Protein AF-A0A367M6U4-F1 (afdb_monomer_lite)

pLDDT: mean 91.92, std 5.19, range [62.75, 95.75]

Sequence (51 aa):
MDIDLLDNLLFAMVRTGTPLLLVALGELVCERSGVLNLGQEGMMLFGAVIG

Foldseek 3Di:
DDPVVVVVVVVVCCVVVVVVVVLVVVQVVCVVVVHHCVVSVVVVVVVVVVD

Secondary structure (DSSP, 8-state):
--HHHHHHHHHHHHHHHHHHHHHHHHHHHHHHTT---HHHHHHHHHHHHH-

InterPro domains:
  IPR001851 ABC transporter, permease [PF02653] (10-49)

Organism: Pseudomonas aeruginosa (NCBI:txid287)

Radius of gyration: 14.84 Å; chains: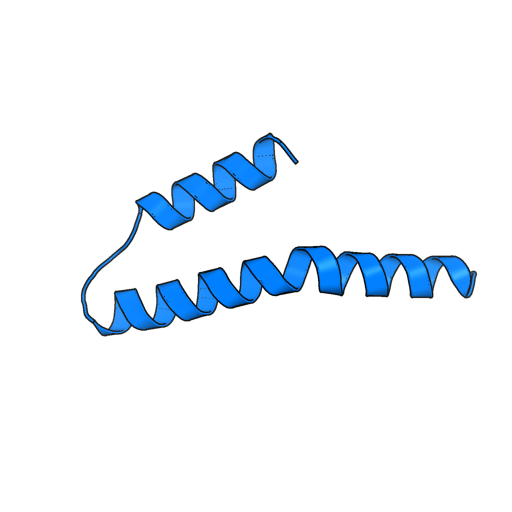 1; bounding box: 28×12×41 Å

Structure (mmCIF, N/CA/C/O backbone):
data_AF-A0A367M6U4-F1
#
_entry.id   AF-A0A367M6U4-F1
#
loop_
_atom_site.group_PDB
_atom_site.id
_atom_site.type_symbol
_atom_site.label_atom_id
_atom_site.label_alt_id
_atom_site.label_comp_id
_atom_site.label_asym_id
_atom_site.label_entity_id
_atom_site.label_seq_id
_atom_site.pdbx_PDB_ins_code
_atom_site.Cartn_x
_atom_site.Cartn_y
_atom_site.Cartn_z
_atom_site.occupancy
_atom_site.B_iso_or_equiv
_atom_site.auth_seq_id
_atom_site.auth_comp_id
_atom_site.auth_asym_id
_atom_site.auth_atom_id
_atom_site.pdbx_PDB_model_num
ATOM 1 N N . MET A 1 1 ? 10.770 7.183 -30.039 1.00 62.75 1 MET A N 1
ATOM 2 C CA . MET A 1 1 ? 10.211 6.506 -28.855 1.00 62.75 1 MET A CA 1
ATOM 3 C C . MET A 1 1 ? 9.847 5.118 -29.313 1.00 62.75 1 MET A C 1
ATOM 5 O O . MET A 1 1 ? 9.006 5.007 -30.197 1.00 62.75 1 MET A O 1
ATOM 9 N N . ASP A 1 2 ? 10.543 4.109 -28.807 1.00 85.31 2 ASP A N 1
ATOM 10 C CA . ASP A 1 2 ? 10.286 2.720 -29.175 1.00 85.31 2 ASP A CA 1
ATOM 11 C C . ASP A 1 2 ? 8.944 2.270 -28.592 1.00 85.31 2 ASP A C 1
ATOM 13 O O . ASP A 1 2 ? 8.623 2.598 -27.446 1.00 85.31 2 ASP A O 1
ATOM 17 N N . ILE A 1 3 ? 8.152 1.551 -29.390 1.00 90.19 3 ILE A N 1
ATOM 18 C CA . ILE A 1 3 ? 6.841 1.034 -28.971 1.00 90.19 3 ILE A CA 1
ATOM 19 C C . ILE A 1 3 ? 6.993 0.124 -27.738 1.00 90.19 3 ILE A C 1
ATOM 21 O O . ILE A 1 3 ? 6.208 0.211 -26.799 1.00 90.19 3 ILE A O 1
ATOM 25 N N . ASP A 1 4 ? 8.101 -0.619 -27.674 1.00 93.31 4 ASP A N 1
ATOM 26 C CA . ASP A 1 4 ? 8.450 -1.507 -26.566 1.00 93.31 4 ASP A CA 1
ATOM 27 C C . ASP A 1 4 ? 8.671 -0.749 -25.251 1.00 93.31 4 ASP A C 1
ATOM 29 O O . ASP A 1 4 ? 8.352 -1.243 -24.170 1.00 93.31 4 ASP A O 1
ATOM 33 N N . LEU A 1 5 ? 9.217 0.471 -25.311 1.00 94.00 5 LEU A N 1
ATOM 34 C CA . LEU A 1 5 ? 9.410 1.294 -24.116 1.00 94.00 5 LEU A 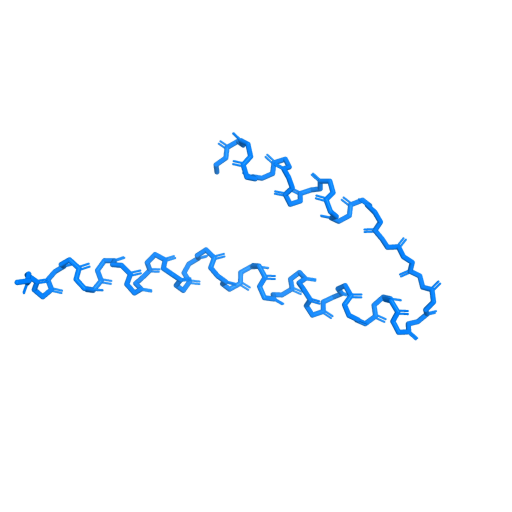CA 1
ATOM 35 C C . LEU A 1 5 ? 8.062 1.756 -23.557 1.00 94.00 5 LEU A C 1
ATOM 37 O O . LEU A 1 5 ? 7.878 1.774 -22.339 1.00 94.00 5 LEU A O 1
ATOM 41 N N . LEU A 1 6 ? 7.119 2.104 -24.436 1.00 94.31 6 LEU A N 1
ATOM 42 C CA . LEU A 1 6 ? 5.773 2.500 -24.036 1.00 94.31 6 LEU A CA 1
ATOM 43 C C . LEU A 1 6 ? 5.004 1.322 -23.420 1.00 94.31 6 LEU A C 1
ATOM 45 O O . LEU A 1 6 ? 4.423 1.484 -22.347 1.00 94.31 6 LEU A O 1
ATOM 49 N N . ASP A 1 7 ? 5.062 0.141 -24.036 1.00 95.06 7 ASP A N 1
ATOM 50 C CA . ASP A 1 7 ? 4.395 -1.066 -23.532 1.00 95.06 7 ASP A CA 1
ATOM 51 C C . ASP A 1 7 ? 4.935 -1.490 -22.160 1.00 95.06 7 ASP A C 1
ATOM 53 O O . ASP A 1 7 ? 4.164 -1.726 -21.225 1.00 95.06 7 ASP A O 1
ATOM 57 N N . ASN A 1 8 ? 6.262 -1.504 -21.993 1.00 95.25 8 ASN A N 1
ATOM 58 C CA . ASN A 1 8 ? 6.892 -1.831 -20.713 1.00 95.25 8 ASN A CA 1
ATOM 59 C C . ASN A 1 8 ? 6.514 -0.836 -19.609 1.00 95.25 8 ASN A C 1
ATOM 61 O O . ASN A 1 8 ? 6.277 -1.232 -18.465 1.00 95.25 8 ASN A O 1
ATOM 65 N N . LEU A 1 9 ? 6.431 0.454 -19.942 1.00 95.00 9 LEU A N 1
ATOM 66 C CA . LEU A 1 9 ? 6.054 1.487 -18.986 1.00 95.00 9 LEU A CA 1
ATOM 67 C C . LEU A 1 9 ? 4.591 1.342 -18.546 1.00 95.00 9 LEU A C 1
ATOM 69 O O . LEU A 1 9 ? 4.307 1.402 -17.350 1.00 95.00 9 LEU A O 1
ATOM 73 N N . LEU A 1 10 ? 3.666 1.120 -19.484 1.00 95.25 10 LEU A N 1
ATOM 74 C CA . LEU A 1 10 ? 2.250 0.910 -19.169 1.00 95.25 10 LEU A CA 1
ATOM 75 C C . LEU A 1 10 ? 2.046 -0.348 -18.319 1.00 95.25 10 LEU A C 1
ATOM 77 O O . LEU A 1 10 ? 1.305 -0.316 -17.334 1.00 95.25 10 LEU A O 1
ATOM 81 N N . PHE A 1 11 ? 2.748 -1.435 -18.644 1.00 95.69 11 PHE A N 1
ATOM 82 C CA . PHE A 1 11 ? 2.705 -2.659 -17.851 1.00 95.69 11 PHE A CA 1
ATOM 83 C C . PHE A 1 11 ? 3.214 -2.432 -16.421 1.00 95.69 11 PHE A C 1
ATOM 85 O O . PHE A 1 11 ? 2.573 -2.856 -15.455 1.00 95.69 11 PHE A O 1
ATOM 92 N N . ALA A 1 12 ? 4.334 -1.716 -16.271 1.00 94.19 12 ALA A N 1
ATOM 93 C CA . ALA A 1 12 ? 4.872 -1.356 -14.965 1.00 94.19 12 ALA A CA 1
ATOM 94 C C . ALA A 1 12 ? 3.878 -0.506 -14.161 1.00 94.19 12 ALA A C 1
ATOM 96 O O . ALA A 1 12 ? 3.619 -0.836 -13.006 1.00 94.19 12 ALA A O 1
ATOM 97 N N . MET A 1 13 ? 3.267 0.514 -14.777 1.00 94.69 13 MET A N 1
ATOM 98 C CA . MET A 1 13 ? 2.274 1.376 -14.126 1.00 94.69 13 MET A CA 1
ATOM 99 C C . MET A 1 13 ? 1.080 0.593 -13.587 1.00 94.69 13 MET A C 1
ATOM 101 O O . MET A 1 13 ? 0.663 0.821 -12.456 1.00 94.69 13 MET A O 1
ATOM 105 N N . VAL A 1 14 ? 0.522 -0.334 -14.368 1.00 95.75 14 VAL A N 1
ATOM 106 C CA . VAL A 1 14 ? -0.621 -1.135 -13.908 1.00 95.75 14 VAL A CA 1
ATOM 107 C C . VAL A 1 14 ? -0.195 -2.058 -12.767 1.00 95.75 14 VAL A C 1
ATOM 109 O O . VAL A 1 14 ? -0.887 -2.143 -11.752 1.00 95.75 14 VAL A O 1
ATOM 112 N N . ARG A 1 15 ? 0.965 -2.709 -12.890 1.00 93.94 15 ARG A N 1
ATOM 113 C CA . ARG A 1 15 ? 1.481 -3.637 -11.877 1.00 93.94 15 ARG A CA 1
ATOM 114 C C . ARG A 1 15 ? 1.729 -2.963 -10.523 1.00 93.94 15 ARG A C 1
ATOM 116 O O . ARG A 1 15 ? 1.361 -3.544 -9.506 1.00 93.94 15 ARG A O 1
ATOM 123 N N . THR A 1 16 ? 2.344 -1.780 -10.485 1.00 91.81 16 THR A N 1
ATOM 124 C CA . THR A 1 16 ? 2.626 -1.065 -9.223 1.00 91.81 16 THR A CA 1
ATOM 125 C C . THR A 1 16 ? 1.483 -0.156 -8.776 1.00 91.81 16 THR A C 1
ATOM 127 O O . THR A 1 16 ? 1.255 -0.008 -7.579 1.00 91.81 16 THR A O 1
ATOM 130 N N . GLY A 1 17 ? 0.718 0.417 -9.705 1.00 92.88 17 GLY A N 1
ATOM 131 C CA . GLY A 1 17 ? -0.386 1.327 -9.398 1.00 92.88 17 GLY A CA 1
ATOM 132 C C . GLY A 1 17 ? -1.629 0.630 -8.844 1.00 92.88 17 GLY A C 1
ATOM 133 O O . GLY A 1 17 ? -2.285 1.172 -7.958 1.00 92.88 17 GLY A O 1
ATOM 134 N N . THR A 1 18 ? -1.943 -0.586 -9.308 1.00 94.25 18 THR A N 1
ATOM 135 C CA . THR A 1 18 ? -3.121 -1.342 -8.838 1.00 94.25 18 THR A CA 1
ATOM 136 C C . THR A 1 18 ? -3.121 -1.581 -7.320 1.00 94.25 18 THR A C 1
ATOM 138 O O . THR A 1 18 ? -4.119 -1.239 -6.682 1.00 94.25 18 THR A O 1
ATOM 141 N N . PRO A 1 19 ? -2.052 -2.120 -6.694 1.00 92.00 19 PRO A N 1
ATOM 142 C CA . PRO A 1 19 ? -2.032 -2.283 -5.241 1.00 92.00 19 PRO A CA 1
ATOM 143 C C . PRO A 1 19 ? -2.095 -0.938 -4.503 1.00 92.00 19 PRO A C 1
ATOM 145 O O . PRO A 1 19 ? -2.803 -0.845 -3.505 1.00 92.00 19 PRO A O 1
ATOM 148 N N . LEU A 1 20 ? -1.451 0.118 -5.018 1.00 92.88 20 LEU A N 1
ATOM 149 C CA . LEU A 1 20 ? -1.535 1.466 -4.439 1.00 92.88 20 LEU A CA 1
ATOM 150 C C . LEU A 1 20 ? -2.980 1.990 -4.401 1.00 92.88 20 LEU A C 1
ATOM 152 O O . LEU A 1 20 ? -3.420 2.523 -3.385 1.00 92.88 20 LEU A O 1
ATOM 156 N N . LEU A 1 21 ? -3.732 1.807 -5.492 1.00 94.56 21 LEU A N 1
ATOM 157 C CA . LEU A 1 21 ? -5.135 2.217 -5.575 1.00 94.56 21 LEU A CA 1
ATOM 158 C C . LEU A 1 21 ? -6.016 1.457 -4.581 1.00 94.56 21 LEU A C 1
ATOM 160 O O . LEU A 1 21 ? -6.873 2.063 -3.944 1.00 94.56 21 LEU A O 1
ATOM 164 N N . LEU A 1 22 ? -5.803 0.147 -4.421 1.00 94.06 22 LEU A N 1
ATOM 165 C CA . LEU A 1 22 ? -6.552 -0.652 -3.446 1.00 94.06 22 LEU A CA 1
ATOM 166 C C . LEU A 1 22 ? -6.311 -0.166 -2.015 1.00 94.06 22 LEU A C 1
ATOM 168 O O . LEU A 1 22 ? -7.255 -0.046 -1.235 1.00 94.06 22 LEU A O 1
ATOM 172 N N . VAL A 1 23 ? -5.059 0.150 -1.689 1.00 94.06 23 VAL A N 1
ATOM 173 C CA . VAL A 1 23 ? -4.678 0.688 -0.383 1.00 94.06 23 VAL A CA 1
ATOM 174 C C . VAL A 1 23 ? -5.331 2.058 -0.156 1.00 94.06 23 VAL A C 1
ATOM 176 O O . VAL A 1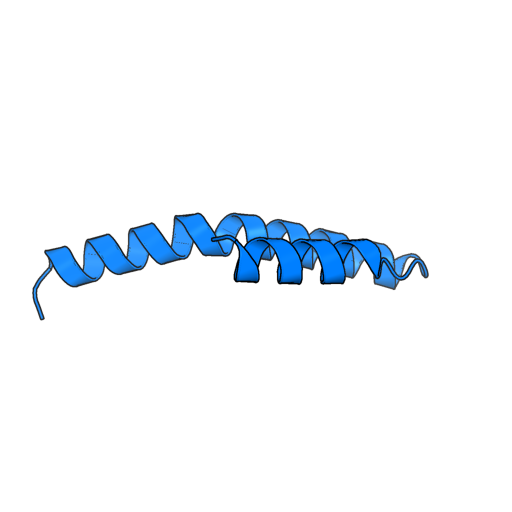 23 ? -6.014 2.240 0.849 1.00 94.06 23 VAL A O 1
ATOM 179 N N . ALA A 1 24 ? -5.234 2.983 -1.115 1.00 93.31 24 ALA A N 1
ATOM 180 C CA . ALA A 1 24 ? -5.853 4.308 -1.018 1.00 93.31 24 ALA A CA 1
ATOM 181 C C . ALA A 1 24 ? -7.386 4.250 -0.850 1.00 93.31 24 ALA A C 1
ATOM 183 O O . ALA A 1 24 ? -7.965 4.999 -0.065 1.00 93.31 24 ALA A O 1
ATOM 184 N N . LEU A 1 25 ? -8.062 3.327 -1.545 1.00 95.38 25 LEU A N 1
ATOM 185 C CA . LEU A 1 25 ? -9.503 3.111 -1.375 1.00 95.38 25 LEU A CA 1
ATOM 186 C C . LEU A 1 25 ? -9.847 2.593 0.028 1.00 95.38 25 LEU A C 1
ATOM 188 O O . LEU A 1 25 ? -10.828 3.039 0.621 1.00 95.38 25 LEU A O 1
ATOM 192 N N . GLY A 1 26 ? -9.049 1.670 0.571 1.00 93.38 26 GLY A N 1
ATOM 193 C CA . GLY A 1 26 ? -9.221 1.176 1.939 1.00 93.38 26 GLY A CA 1
ATOM 194 C C . GLY A 1 26 ? -8.999 2.264 2.993 1.00 93.38 26 GLY A C 1
ATOM 195 O O . GLY A 1 26 ? -9.757 2.342 3.962 1.00 93.38 26 GLY A O 1
ATOM 196 N N . GLU A 1 27 ? -8.014 3.137 2.771 1.00 94.19 27 GLU A N 1
ATOM 197 C CA . GLU A 1 27 ? -7.739 4.294 3.628 1.00 94.19 27 GLU A CA 1
ATOM 198 C C . GLU A 1 27 ? -8.912 5.272 3.641 1.00 94.19 27 GLU A C 1
ATOM 200 O O . GLU A 1 27 ? -9.398 5.629 4.711 1.00 94.19 27 GLU A O 1
ATOM 205 N N . LEU A 1 28 ? -9.432 5.618 2.457 1.00 93.81 28 LEU A N 1
ATOM 206 C CA . LEU A 1 28 ? -10.592 6.492 2.315 1.00 93.81 28 LEU A CA 1
ATOM 207 C C . LEU A 1 28 ? -11.780 5.952 3.118 1.00 93.81 28 LEU A C 1
ATOM 209 O O . LEU A 1 28 ? -12.441 6.700 3.829 1.00 93.81 28 LEU A O 1
ATOM 213 N N . VAL A 1 29 ? -12.064 4.650 3.043 1.00 95.44 29 VAL A N 1
ATOM 214 C CA . VAL A 1 29 ? -13.158 4.046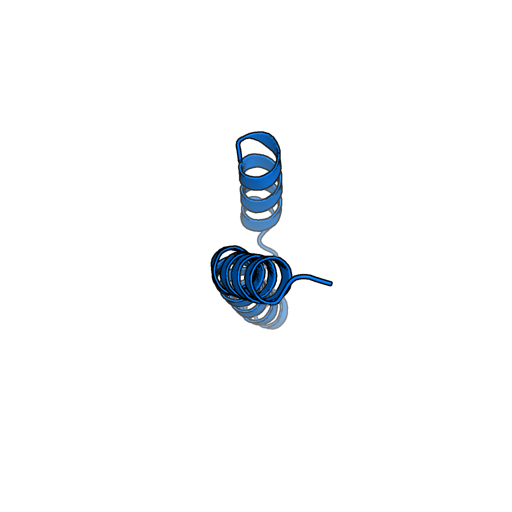 3.820 1.00 95.44 29 VAL A CA 1
ATOM 215 C C . VAL A 1 29 ? -12.882 4.113 5.327 1.00 95.44 29 VAL A C 1
ATOM 217 O O . VAL A 1 29 ? -13.782 4.471 6.089 1.00 95.44 29 VAL A O 1
ATOM 220 N N . CYS A 1 30 ? -11.654 3.814 5.762 1.00 93.94 30 CYS A N 1
ATOM 221 C CA . CYS A 1 30 ? -11.247 3.904 7.167 1.00 93.94 30 CYS A CA 1
ATOM 222 C C . CYS A 1 30 ? -11.409 5.327 7.716 1.00 93.94 30 CYS A C 1
ATOM 224 O O . CYS A 1 30 ? -12.089 5.523 8.727 1.00 93.94 30 CYS A O 1
ATOM 226 N N . GLU A 1 31 ? -10.891 6.330 7.010 1.00 95.00 31 GLU A N 1
ATOM 227 C CA . GLU A 1 31 ? -10.968 7.729 7.424 1.00 95.00 31 GLU A CA 1
ATOM 228 C C . GLU A 1 31 ? -12.426 8.199 7.525 1.00 95.00 31 GLU A C 1
ATOM 230 O O . GLU A 1 31 ? -12.828 8.831 8.503 1.00 95.00 31 GLU A O 1
ATOM 235 N N . ARG A 1 32 ? -13.276 7.786 6.574 1.00 95.12 32 ARG A N 1
ATOM 236 C CA . ARG A 1 32 ? -14.723 8.058 6.603 1.00 95.12 32 ARG A CA 1
ATOM 237 C C . ARG A 1 32 ? -15.444 7.370 7.761 1.00 95.12 32 ARG A C 1
ATOM 239 O O . ARG A 1 32 ? -16.478 7.871 8.197 1.00 95.12 32 ARG A O 1
ATOM 246 N N . SER A 1 33 ? -14.913 6.258 8.266 1.00 93.44 33 SER A N 1
ATOM 247 C CA . SE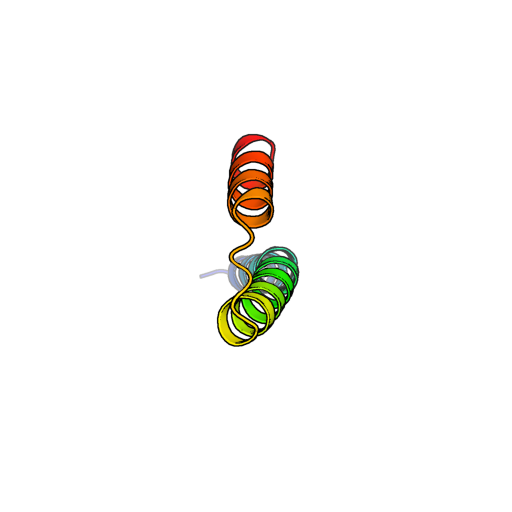R A 1 33 ? -15.416 5.575 9.465 1.00 93.44 33 SER A CA 1
ATOM 248 C C . SER A 1 33 ? -14.897 6.174 10.782 1.00 93.44 33 SER A C 1
ATOM 250 O O . SER A 1 33 ? -15.289 5.721 11.855 1.00 93.44 33 SER A O 1
ATOM 252 N N . GLY A 1 34 ? -14.041 7.203 10.716 1.00 94.38 34 GLY A N 1
ATOM 253 C CA . GLY A 1 34 ? -13.404 7.818 11.883 1.00 94.38 34 GLY A CA 1
ATOM 254 C C . GLY A 1 34 ? -12.223 7.015 12.437 1.00 94.38 34 GLY A C 1
ATOM 255 O O . GLY A 1 34 ? -11.760 7.299 13.540 1.00 94.38 34 GLY A O 1
ATOM 256 N N . VAL A 1 35 ? -11.734 6.019 11.691 1.00 92.62 35 VAL A N 1
ATOM 257 C CA . VAL A 1 35 ? -10.576 5.199 12.057 1.00 92.62 35 VAL A CA 1
ATOM 258 C C . VAL A 1 35 ? -9.400 5.612 11.188 1.00 92.62 35 VAL A C 1
ATOM 260 O O . VAL A 1 35 ? -9.396 5.380 9.985 1.00 92.62 35 VAL A O 1
ATOM 263 N N . LEU A 1 36 ? -8.381 6.209 11.796 1.00 89.00 36 LEU A N 1
ATOM 264 C CA . LEU A 1 36 ? -7.166 6.594 11.084 1.00 89.00 36 LEU A CA 1
ATOM 265 C C . LEU A 1 36 ? -6.127 5.468 11.197 1.00 89.00 36 LEU A C 1
ATOM 267 O O . LEU A 1 36 ? -5.708 5.120 12.302 1.00 89.00 36 LEU A O 1
ATOM 271 N N . ASN A 1 37 ? -5.734 4.867 10.070 1.00 87.31 37 ASN A N 1
ATOM 272 C CA . ASN A 1 37 ? -4.846 3.700 10.047 1.00 87.31 37 ASN A CA 1
ATOM 273 C C . ASN A 1 37 ? -3.402 4.071 9.666 1.00 87.31 37 ASN A C 1
ATOM 275 O O . ASN A 1 37 ? -2.938 3.785 8.565 1.00 87.31 37 ASN A O 1
ATOM 279 N N . LEU A 1 38 ? -2.660 4.635 10.623 1.00 87.75 38 LEU A N 1
ATOM 280 C CA . LEU A 1 38 ? -1.230 4.960 10.470 1.00 87.75 38 LEU A CA 1
ATOM 281 C C . LEU A 1 38 ? -0.343 3.738 10.173 1.00 87.75 38 LEU A C 1
ATOM 283 O O . LEU A 1 38 ? 0.735 3.869 9.595 1.00 87.75 38 LEU A O 1
ATOM 287 N N . GLY A 1 39 ? -0.782 2.530 10.544 1.00 90.81 39 GLY A N 1
ATOM 288 C CA . GLY A 1 39 ? -0.062 1.304 10.198 1.00 90.81 39 GLY A CA 1
ATOM 289 C C . GLY A 1 39 ? 0.039 1.104 8.683 1.00 90.81 39 GLY A C 1
ATOM 290 O O . GLY A 1 39 ? 1.044 0.596 8.191 1.00 90.81 39 GLY A O 1
ATOM 291 N N . GLN A 1 40 ? -0.973 1.552 7.940 1.00 88.25 40 GLN A N 1
ATOM 292 C CA . GLN A 1 40 ? -1.035 1.447 6.488 1.00 88.25 40 GLN A CA 1
ATOM 293 C C . GLN A 1 40 ? -0.042 2.390 5.790 1.00 88.25 40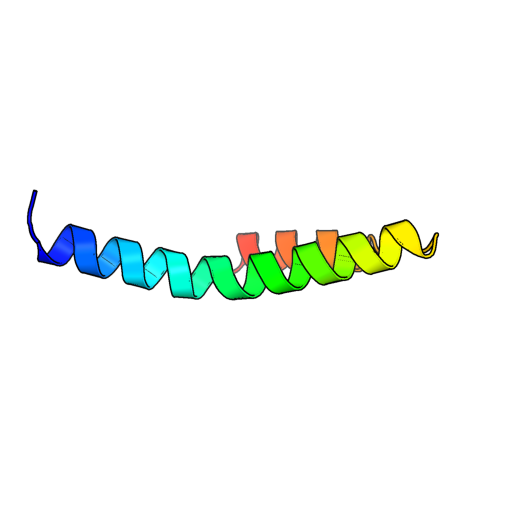 GLN A C 1
ATOM 295 O O . GLN A 1 40 ? 0.634 1.970 4.850 1.00 88.25 40 GLN A O 1
ATOM 300 N N . GLU A 1 41 ? 0.120 3.618 6.290 1.00 86.38 41 GLU A N 1
ATOM 301 C CA . GLU A 1 41 ? 1.153 4.556 5.822 1.00 86.38 41 GLU A CA 1
ATOM 302 C C . GLU A 1 41 ? 2.562 3.970 6.014 1.00 86.38 41 GLU A C 1
ATOM 304 O O . GLU A 1 41 ? 3.395 4.000 5.104 1.00 86.38 41 GLU A O 1
ATOM 309 N N . GLY A 1 42 ? 2.813 3.358 7.178 1.00 91.56 42 GLY A N 1
ATOM 310 C CA . GLY A 1 42 ? 4.083 2.697 7.484 1.00 91.56 42 GLY A CA 1
ATOM 311 C C . GLY A 1 42 ? 4.384 1.509 6.565 1.00 91.56 42 GLY A C 1
ATOM 312 O O . GLY A 1 42 ? 5.516 1.358 6.106 1.00 91.56 42 GLY A O 1
ATOM 313 N N . MET A 1 43 ? 3.377 0.690 6.245 1.00 91.75 43 MET A N 1
ATOM 314 C CA . MET A 1 43 ? 3.527 -0.426 5.302 1.00 91.75 43 MET A CA 1
ATOM 315 C C . MET A 1 43 ? 3.833 0.054 3.877 1.00 91.75 43 MET A C 1
ATOM 317 O O . MET A 1 43 ? 4.654 -0.565 3.199 1.00 91.75 43 MET A O 1
ATOM 321 N N . MET A 1 44 ? 3.236 1.168 3.434 1.00 91.44 44 MET A N 1
ATOM 322 C CA . MET A 1 44 ? 3.550 1.762 2.129 1.00 91.44 44 MET A CA 1
ATOM 323 C C . MET A 1 44 ? 4.986 2.294 2.071 1.00 91.44 44 MET A C 1
ATOM 325 O O . MET A 1 44 ? 5.696 2.016 1.106 1.00 91.44 44 MET A O 1
ATOM 329 N N . LEU A 1 45 ? 5.447 2.993 3.116 1.00 91.88 45 LEU A N 1
ATOM 330 C CA . LEU A 1 45 ? 6.842 3.442 3.216 1.00 91.88 45 LEU A CA 1
ATOM 331 C C . LEU A 1 45 ? 7.823 2.267 3.227 1.00 91.88 45 LEU A C 1
ATOM 333 O O . LEU A 1 45 ? 8.829 2.295 2.524 1.00 91.88 45 LEU A O 1
ATOM 337 N N . PHE A 1 46 ? 7.527 1.222 3.998 1.00 93.44 46 PHE A N 1
ATOM 338 C CA . PHE A 1 46 ? 8.372 0.034 4.074 1.00 93.44 46 PHE A CA 1
ATOM 339 C C . PHE A 1 46 ? 8.479 -0.680 2.720 1.00 93.44 46 PHE A C 1
ATOM 341 O O . PHE A 1 46 ? 9.582 -1.017 2.292 1.00 93.44 46 PHE A O 1
ATOM 348 N N . GLY A 1 47 ? 7.353 -0.841 2.014 1.00 90.50 47 GLY A N 1
ATOM 349 C CA . GLY A 1 47 ? 7.333 -1.370 0.650 1.00 90.50 47 GLY A CA 1
ATOM 350 C C . GLY A 1 47 ? 8.150 -0.512 -0.318 1.00 90.50 47 GLY A C 1
ATOM 351 O O . GLY A 1 47 ? 8.961 -1.046 -1.064 1.00 90.50 47 GLY A O 1
ATOM 352 N N . ALA A 1 48 ? 8.024 0.816 -0.246 1.00 90.25 48 ALA A N 1
ATOM 353 C CA . ALA A 1 48 ? 8.802 1.731 -1.082 1.00 90.25 48 ALA A CA 1
ATOM 354 C C . ALA A 1 48 ? 10.321 1.653 -0.828 1.00 90.25 48 ALA A C 1
ATOM 356 O O . ALA A 1 48 ? 11.103 1.863 -1.752 1.00 90.25 48 ALA A O 1
ATOM 357 N N . VAL A 1 49 ? 10.744 1.357 0.407 1.00 94.44 49 VAL A N 1
ATOM 358 C CA . VAL A 1 49 ? 12.166 1.205 0.768 1.00 94.44 49 VAL A CA 1
ATOM 359 C C . VAL A 1 49 ? 12.744 -0.124 0.283 1.00 94.44 49 VAL A C 1
ATOM 361 O O . VAL A 1 49 ? 13.901 -0.162 -0.132 1.00 94.44 49 VAL A O 1
ATOM 364 N N . ILE A 1 50 ? 11.977 -1.213 0.362 1.00 93.50 50 ILE A N 1
ATOM 365 C CA . ILE A 1 50 ? 12.476 -2.564 0.059 1.00 93.50 50 ILE A CA 1
ATOM 366 C C . ILE A 1 50 ? 12.336 -2.927 -1.424 1.00 93.50 50 ILE A C 1
ATOM 368 O O . ILE A 1 50 ? 13.178 -3.674 -1.925 1.00 93.50 50 ILE A O 1
ATOM 372 N N . GLY A 1 51 ? 11.356 -2.349 -2.127 1.00 78.62 51 GLY A N 1
ATOM 373 C CA . GLY A 1 51 ? 11.099 -2.588 -3.552 1.00 78.62 51 GLY A CA 1
ATOM 374 C C . GLY A 1 51 ? 10.095 -3.703 -3.800 1.00 78.62 51 GLY A C 1
ATOM 375 O O . GLY A 1 51 ? 10.481 -4.886 -3.681 1.00 78.62 51 GLY A O 1
#